Protein AF-A0A1Q9NJH8-F1 (afdb_monomer_lite)

Structure (mmCIF, N/CA/C/O backbone):
data_AF-A0A1Q9NJH8-F1
#
_entry.id   AF-A0A1Q9NJH8-F1
#
loop_
_atom_site.group_PDB
_atom_site.id
_atom_site.type_symbol
_atom_site.label_atom_id
_atom_site.label_alt_id
_atom_site.label_comp_id
_atom_site.label_asym_id
_atom_site.label_entity_id
_atom_site.label_seq_id
_atom_site.pdbx_PDB_ins_code
_atom_site.Cartn_x
_atom_site.Cartn_y
_atom_site.Cartn_z
_atom_site.occupancy
_atom_site.B_iso_or_equiv
_atom_site.auth_seq_id
_atom_site.auth_comp_id
_atom_site.auth_asym_id
_atom_site.auth_atom_id
_atom_site.pdbx_PDB_model_num
ATOM 1 N N . MET A 1 1 ? 4.703 -1.799 -8.138 1.00 85.81 1 MET A N 1
ATOM 2 C CA . MET A 1 1 ? 6.145 -1.812 -7.813 1.00 85.81 1 MET A CA 1
ATOM 3 C C . MET A 1 1 ? 6.304 -2.347 -6.399 1.00 85.81 1 MET A C 1
ATOM 5 O O . MET A 1 1 ? 5.822 -1.723 -5.455 1.00 85.81 1 MET A O 1
ATOM 9 N N . ILE A 1 2 ? 6.979 -3.487 -6.242 1.00 87.62 2 ILE A N 1
ATOM 10 C CA . ILE A 1 2 ? 6.971 -4.275 -4.992 1.00 87.62 2 ILE A CA 1
ATOM 11 C C . ILE A 1 2 ? 7.173 -3.425 -3.714 1.00 87.62 2 ILE A C 1
ATOM 13 O O . ILE A 1 2 ? 6.375 -3.559 -2.782 1.00 87.62 2 ILE A O 1
ATOM 17 N N . PRO A 1 3 ? 8.165 -2.508 -3.619 1.00 92.00 3 PRO A N 1
ATOM 18 C CA . PRO A 1 3 ? 8.351 -1.708 -2.404 1.00 92.00 3 PRO A CA 1
ATOM 19 C C . PRO A 1 3 ? 7.184 -0.760 -2.099 1.00 92.00 3 PRO A C 1
ATOM 21 O O . PRO A 1 3 ? 6.816 -0.595 -0.934 1.00 92.00 3 PRO A O 1
ATOM 24 N N . PHE A 1 4 ? 6.591 -0.149 -3.127 1.00 95.31 4 PHE A N 1
ATOM 25 C CA . PHE A 1 4 ? 5.408 0.699 -2.981 1.00 95.31 4 PHE A CA 1
ATOM 26 C C . PHE A 1 4 ? 4.213 -0.127 -2.523 1.00 95.31 4 PHE A C 1
ATOM 28 O O . PHE A 1 4 ? 3.581 0.240 -1.537 1.00 95.31 4 PHE A O 1
ATOM 35 N N . ASP A 1 5 ? 3.950 -1.259 -3.179 1.00 96.19 5 ASP A N 1
ATOM 36 C CA . ASP A 1 5 ? 2.743 -2.051 -2.942 1.00 96.19 5 ASP A CA 1
ATOM 37 C C . ASP A 1 5 ? 2.728 -2.631 -1.518 1.00 96.19 5 ASP A C 1
ATOM 39 O O . ASP A 1 5 ? 1.732 -2.518 -0.798 1.00 96.19 5 ASP A O 1
AT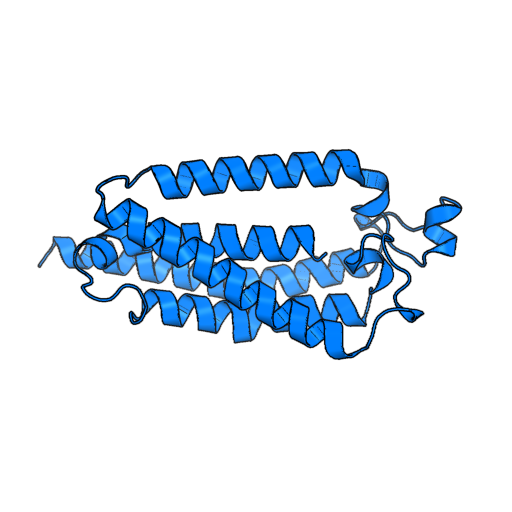OM 43 N N . LEU A 1 6 ? 3.865 -3.160 -1.047 1.00 97.00 6 LEU A N 1
ATOM 44 C CA . LEU A 1 6 ? 4.006 -3.651 0.331 1.00 97.00 6 LEU A CA 1
ATOM 45 C C . LEU A 1 6 ? 3.838 -2.530 1.358 1.00 97.00 6 LEU A C 1
ATOM 47 O O . LEU A 1 6 ? 3.174 -2.703 2.385 1.00 97.00 6 LEU A O 1
ATOM 51 N N . THR A 1 7 ? 4.426 -1.367 1.081 1.00 97.88 7 THR A N 1
ATOM 52 C CA . THR A 1 7 ? 4.345 -0.218 1.983 1.00 97.88 7 THR A CA 1
ATOM 53 C C . THR A 1 7 ? 2.920 0.317 2.067 1.00 97.88 7 THR A C 1
ATOM 55 O O . THR A 1 7 ? 2.415 0.571 3.163 1.00 97.88 7 THR A O 1
ATOM 58 N N . MET A 1 8 ? 2.243 0.428 0.926 1.00 97.31 8 MET A N 1
ATOM 59 C CA . MET A 1 8 ? 0.848 0.842 0.849 1.00 97.31 8 MET A CA 1
ATOM 60 C C . MET A 1 8 ? -0.073 -0.156 1.542 1.00 97.31 8 MET A C 1
ATOM 62 O O . MET A 1 8 ? -0.908 0.266 2.340 1.00 97.31 8 MET A O 1
ATOM 66 N N . GLY A 1 9 ? 0.118 -1.462 1.341 1.00 98.00 9 GLY A N 1
ATOM 67 C CA . GLY A 1 9 ? -0.632 -2.495 2.056 1.00 98.00 9 GLY A CA 1
ATOM 68 C C . GLY A 1 9 ? -0.518 -2.346 3.576 1.00 98.00 9 GLY A C 1
ATOM 69 O O . GLY A 1 9 ? -1.530 -2.319 4.280 1.00 98.00 9 GLY A O 1
ATOM 70 N N . PHE A 1 10 ? 0.702 -2.153 4.084 1.00 98.75 10 PHE A N 1
ATOM 71 C CA . PHE A 1 10 ? 0.947 -1.911 5.508 1.00 98.75 10 PHE A CA 1
ATOM 72 C C . PHE A 1 10 ? 0.271 -0.630 6.022 1.00 98.75 10 PHE A C 1
ATOM 74 O O . PHE A 1 10 ? -0.414 -0.657 7.050 1.00 98.75 10 PHE A O 1
ATOM 81 N N . VAL A 1 11 ? 0.419 0.486 5.302 1.00 98.62 11 VAL A N 1
ATOM 82 C CA . VAL A 1 11 ? -0.212 1.771 5.649 1.00 98.62 11 VAL A CA 1
ATOM 83 C C . VAL A 1 11 ? -1.733 1.644 5.668 1.00 98.62 11 VAL A C 1
ATOM 85 O O . VAL A 1 11 ? -2.372 2.074 6.627 1.00 98.62 11 VAL A O 1
ATOM 88 N N . VAL A 1 12 ? -2.327 0.999 4.667 1.00 98.62 12 VAL A N 1
ATOM 89 C CA . VAL A 1 12 ? -3.773 0.760 4.608 1.00 98.62 12 VAL A CA 1
ATOM 90 C C . VAL A 1 12 ? -4.243 -0.068 5.804 1.00 98.62 12 VAL A C 1
ATOM 92 O O . VAL A 1 12 ? -5.238 0.292 6.434 1.00 98.62 12 VAL A O 1
ATOM 95 N N . GLY A 1 13 ? -3.498 -1.106 6.194 1.00 98.75 13 GLY A N 1
ATOM 96 C CA . GLY A 1 13 ? -3.788 -1.887 7.399 1.00 98.75 13 GLY A CA 1
ATOM 97 C C . GLY A 1 13 ? -3.846 -1.026 8.664 1.00 98.75 13 GLY A C 1
ATOM 98 O O . GLY A 1 13 ? -4.799 -1.132 9.443 1.00 98.75 13 GLY A O 1
ATOM 99 N N . LEU A 1 14 ? -2.880 -0.112 8.839 1.00 98.81 14 LEU A N 1
ATOM 100 C CA . LEU A 1 14 ? -2.881 0.854 9.946 1.00 98.81 14 LEU A CA 1
ATOM 101 C C . LEU A 1 14 ? -4.127 1.750 9.919 1.00 98.81 14 LEU A C 1
ATOM 103 O O . LEU A 1 14 ? -4.748 1.971 10.962 1.00 98.81 14 LEU A O 1
ATOM 107 N N . LEU A 1 15 ? -4.493 2.271 8.744 1.00 98.69 15 LEU A N 1
ATOM 108 C CA . LEU A 1 15 ? -5.621 3.193 8.582 1.00 98.69 15 LEU A CA 1
ATOM 109 C C . LEU A 1 15 ? -6.969 2.512 8.831 1.00 98.69 15 LEU A C 1
ATOM 111 O O . LEU A 1 15 ? -7.815 3.090 9.518 1.00 98.69 15 LEU A O 1
ATOM 115 N N . ILE A 1 16 ? -7.167 1.281 8.347 1.00 98.69 16 ILE A N 1
ATOM 116 C CA . ILE A 1 16 ? -8.402 0.529 8.600 1.00 98.69 16 ILE A CA 1
ATOM 117 C C . ILE A 1 16 ? -8.541 0.241 10.095 1.00 98.69 16 ILE A C 1
ATOM 119 O O . ILE A 1 16 ? -9.574 0.573 10.683 1.00 98.69 16 ILE A O 1
ATOM 123 N N . ALA A 1 17 ? -7.500 -0.277 10.750 1.00 98.56 17 ALA A N 1
ATOM 124 C CA . ALA A 1 17 ? -7.531 -0.499 12.195 1.00 98.56 17 ALA A CA 1
ATOM 125 C C . ALA A 1 17 ? -7.775 0.805 12.977 1.00 98.56 17 ALA A C 1
ATOM 127 O O . ALA A 1 17 ? -8.579 0.837 13.910 1.00 98.56 17 ALA A O 1
ATOM 128 N N . TYR A 1 18 ? -7.146 1.912 12.572 1.00 98.56 18 TYR A N 1
ATOM 129 C CA . TYR A 1 18 ? -7.377 3.219 13.187 1.00 98.56 18 TYR A CA 1
ATOM 130 C C . TYR A 1 18 ? -8.820 3.719 12.996 1.00 98.56 18 TYR A C 1
ATOM 132 O O . TYR A 1 18 ? -9.403 4.283 13.926 1.00 98.56 18 TYR A O 1
ATOM 140 N N . SER A 1 19 ? -9.432 3.483 11.832 1.00 98.38 19 SER A N 1
ATOM 141 C CA . SER A 1 19 ? -10.836 3.837 11.576 1.00 98.38 19 SER A CA 1
ATOM 142 C C . SER A 1 19 ? -11.809 3.049 12.465 1.00 98.38 19 SER A C 1
ATOM 144 O O . SER A 1 19 ? -12.800 3.610 12.928 1.00 98.38 19 SER A O 1
ATOM 146 N N . ALA A 1 20 ? -11.470 1.798 12.799 1.00 98.12 20 ALA A N 1
ATOM 147 C CA . ALA A 1 20 ? -12.223 0.917 13.696 1.00 98.12 20 ALA A CA 1
ATOM 148 C C . ALA A 1 20 ? -11.772 0.998 15.173 1.00 98.12 20 ALA A C 1
ATOM 150 O O . ALA A 1 20 ? -12.110 0.133 15.986 1.00 98.12 20 ALA A O 1
ATOM 151 N N . LYS A 1 21 ? -10.983 2.016 15.558 1.00 97.88 21 LYS A N 1
ATOM 152 C CA . LYS A 1 21 ? -10.287 2.035 16.859 1.00 97.88 21 LYS A CA 1
ATOM 153 C C . LYS A 1 21 ? -11.197 1.886 18.073 1.00 97.88 21 LYS A C 1
ATOM 155 O O . LYS A 1 21 ? -10.787 1.298 19.066 1.00 97.88 21 LYS A O 1
ATOM 160 N N . LYS A 1 22 ? -12.418 2.423 18.026 1.00 96.62 22 LYS A N 1
ATOM 161 C CA . LYS A 1 22 ? -13.339 2.384 19.172 1.00 96.62 22 LYS A CA 1
ATOM 162 C C . LYS A 1 22 ? -13.820 0.963 19.440 1.00 96.62 22 LYS A C 1
ATOM 164 O O . LYS A 1 22 ? -13.843 0.534 20.586 1.00 96.62 22 LYS A O 1
ATOM 169 N N . GLN A 1 23 ? -14.132 0.232 18.379 1.00 96.94 23 GLN A N 1
ATOM 170 C CA . GLN A 1 23 ? -14.569 -1.155 18.439 1.00 96.94 23 GLN A CA 1
ATOM 171 C C . GLN A 1 23 ? -13.396 -2.064 18.826 1.00 96.94 23 GLN A C 1
ATOM 173 O O . GLN A 1 23 ? -13.521 -2.905 19.713 1.00 96.94 23 GLN A O 1
ATOM 178 N N . LEU A 1 24 ? -12.213 -1.817 18.253 1.00 97.19 24 LEU A N 1
ATOM 179 C CA . LEU A 1 24 ? -11.005 -2.599 18.530 1.00 97.19 24 LEU A CA 1
ATOM 180 C C . LEU A 1 24 ? -10.474 -2.477 19.967 1.00 97.19 24 LEU A C 1
ATOM 182 O O . LEU A 1 24 ? -9.749 -3.371 20.408 1.00 97.19 24 LEU A O 1
ATOM 186 N N . LYS A 1 25 ? -10.829 -1.418 20.711 1.00 96.81 25 LYS A N 1
ATOM 187 C CA . LYS A 1 25 ? -10.495 -1.305 22.144 1.00 96.81 25 LYS A CA 1
ATOM 188 C C . LYS A 1 25 ? -11.150 -2.397 22.986 1.00 96.81 25 LYS A C 1
ATOM 190 O O . LYS A 1 25 ? -10.521 -2.889 23.916 1.00 96.81 25 LYS A O 1
ATOM 195 N N . ASN A 1 26 ? -12.376 -2.777 22.634 1.00 95.62 26 ASN A N 1
ATOM 196 C CA . ASN A 1 26 ? -13.161 -3.775 23.363 1.00 95.62 26 ASN A CA 1
ATOM 197 C C . ASN A 1 26 ? -13.065 -5.175 22.739 1.00 95.62 26 ASN A C 1
ATOM 199 O O . ASN A 1 26 ? -13.504 -6.149 23.344 1.00 95.62 26 ASN A O 1
ATOM 203 N N . GLU A 1 27 ? -12.492 -5.284 21.540 1.00 96.25 27 GLU A N 1
ATOM 204 C CA . GLU A 1 27 ? -12.308 -6.555 20.847 1.00 96.25 27 GLU A CA 1
ATOM 205 C C . GLU A 1 27 ? -11.387 -7.483 21.651 1.00 96.25 27 GLU A C 1
ATOM 207 O O . GLU A 1 27 ? -10.266 -7.107 21.998 1.00 96.25 27 GLU A O 1
ATOM 212 N N . GLN A 1 28 ? -11.808 -8.715 21.923 1.00 95.31 28 GLN A N 1
ATOM 213 C CA . GLN A 1 28 ? -10.999 -9.660 22.693 1.00 95.31 28 GLN A CA 1
ATOM 214 C C . GLN A 1 28 ? -9.900 -10.267 21.820 1.00 95.31 28 GLN A C 1
ATOM 216 O O . GLN A 1 28 ? -8.738 -10.320 22.234 1.00 95.31 28 GLN A O 1
ATOM 221 N N . ASN A 1 29 ? -10.223 -10.633 20.578 1.00 96.62 29 ASN A N 1
ATOM 222 C CA . ASN A 1 29 ? -9.319 -11.389 19.718 1.00 96.62 29 ASN A CA 1
ATOM 223 C C . ASN A 1 29 ? -8.539 -10.490 18.736 1.00 96.62 29 ASN A C 1
ATOM 225 O O . ASN A 1 29 ? -9.095 -9.681 17.994 1.00 96.62 29 ASN A O 1
ATOM 229 N N . LEU A 1 30 ? -7.212 -10.635 18.727 1.00 95.69 30 LEU A N 1
ATOM 230 C CA . LEU A 1 30 ? -6.332 -9.902 17.809 1.00 95.69 30 LEU A CA 1
ATOM 231 C C . LEU A 1 30 ? -6.391 -10.442 16.375 1.00 95.69 30 LEU A C 1
ATOM 233 O O . LEU A 1 30 ? -6.332 -9.673 15.427 1.00 95.69 30 LEU A O 1
ATOM 237 N N . PHE A 1 31 ? -6.528 -11.755 16.214 1.00 97.06 31 PHE A N 1
ATOM 238 C CA . PHE A 1 31 ? -6.403 -12.436 14.923 1.00 97.06 31 PHE A CA 1
ATOM 239 C C . PHE A 1 31 ? -7.746 -12.813 14.298 1.00 97.06 31 PHE A C 1
ATOM 241 O O . PHE A 1 31 ? -7.790 -13.252 13.155 1.00 97.06 31 PHE A O 1
ATOM 248 N N . SER A 1 32 ? -8.842 -12.660 15.039 1.00 96.88 32 SER A N 1
ATOM 249 C CA . SER A 1 32 ? -10.185 -12.973 14.558 1.00 96.88 32 SER A CA 1
ATOM 250 C C . SER A 1 32 ? -11.143 -11.857 14.939 1.00 96.88 32 SER A C 1
ATOM 252 O O . SER A 1 32 ? -11.695 -11.835 16.034 1.00 96.88 32 SER A O 1
ATOM 254 N N . ASN A 1 33 ? -11.297 -10.894 14.036 1.00 97.50 33 ASN A N 1
ATOM 255 C CA . ASN A 1 33 ? -12.326 -9.870 14.117 1.00 97.50 33 ASN A CA 1
ATOM 256 C C . ASN A 1 33 ? -12.732 -9.450 12.702 1.00 97.50 33 ASN A C 1
ATOM 258 O O . ASN A 1 33 ? -11.973 -9.600 11.740 1.00 97.50 33 ASN A O 1
ATOM 262 N N . LYS A 1 34 ? -13.944 -8.913 12.574 1.00 97.69 34 LYS A N 1
ATOM 263 C CA . LYS A 1 34 ? -14.516 -8.579 11.266 1.00 97.69 34 LYS A CA 1
ATOM 264 C C . LYS A 1 34 ? -13.724 -7.516 10.502 1.00 97.69 34 LYS A C 1
ATOM 266 O O . LYS A 1 34 ? -13.708 -7.546 9.281 1.00 97.69 34 LYS A O 1
ATOM 271 N N . TYR A 1 35 ? -13.057 -6.592 11.191 1.00 98.19 35 TYR A N 1
ATOM 272 C CA . TYR A 1 35 ? -12.316 -5.505 10.547 1.00 98.19 35 TYR A CA 1
ATOM 273 C C . TYR A 1 35 ? -11.013 -6.010 9.921 1.00 98.19 35 TYR A C 1
ATOM 275 O O . TYR A 1 35 ? -10.672 -5.619 8.804 1.00 98.19 35 TYR A O 1
ATOM 283 N N . LEU A 1 36 ? -10.328 -6.933 10.602 1.00 98.31 36 LEU A N 1
ATOM 284 C CA . LEU A 1 36 ? -9.188 -7.657 10.045 1.00 98.31 36 LEU A CA 1
ATOM 285 C C . LEU A 1 36 ? -9.622 -8.481 8.826 1.00 98.31 36 LEU A C 1
ATOM 287 O O . LEU A 1 36 ? -8.964 -8.432 7.791 1.00 98.31 36 LEU A O 1
ATOM 291 N N . PHE A 1 37 ? -10.761 -9.178 8.924 1.00 98.31 37 PHE A N 1
ATOM 292 C CA . PHE A 1 37 ? -11.324 -9.938 7.807 1.00 98.31 37 PHE A CA 1
ATOM 293 C C . PHE A 1 37 ? -11.645 -9.045 6.600 1.00 98.31 37 PHE A C 1
ATOM 295 O O . PHE A 1 37 ? -11.224 -9.362 5.494 1.00 98.31 37 PHE A O 1
ATOM 302 N N . LEU A 1 38 ? -12.317 -7.905 6.800 1.00 98.12 38 LEU A N 1
ATOM 303 C CA . LEU A 1 38 ? -12.597 -6.940 5.727 1.00 98.12 38 LEU A CA 1
ATOM 304 C C . LEU A 1 38 ? -11.312 -6.394 5.090 1.00 98.12 38 LEU A C 1
ATOM 306 O O . LEU A 1 38 ? -11.261 -6.231 3.874 1.00 98.12 38 LEU A O 1
ATOM 310 N N . SER A 1 39 ? -10.270 -6.156 5.892 1.00 98.19 39 SER A N 1
ATOM 311 C CA . SER A 1 39 ? -8.958 -5.720 5.394 1.00 98.19 39 SER A CA 1
ATOM 312 C C . SER A 1 39 ? -8.329 -6.786 4.492 1.00 98.19 39 SER A C 1
ATOM 314 O O . SER A 1 39 ? -7.923 -6.490 3.370 1.00 98.19 39 SER A O 1
ATOM 316 N N . ALA A 1 40 ? -8.299 -8.040 4.954 1.00 98.19 40 ALA A N 1
ATOM 317 C CA . ALA A 1 40 ? -7.780 -9.165 4.180 1.00 98.19 40 ALA A CA 1
ATOM 318 C C . ALA A 1 40 ? -8.595 -9.408 2.902 1.00 98.19 40 ALA A C 1
ATOM 320 O O . ALA A 1 40 ? -8.021 -9.670 1.849 1.00 98.19 40 ALA A O 1
ATOM 321 N N . LEU A 1 41 ? -9.921 -9.275 2.982 1.00 98.12 41 LEU A N 1
ATOM 322 C CA . LEU A 1 41 ? -10.827 -9.436 1.851 1.00 98.12 41 LEU A CA 1
ATOM 323 C C . LEU A 1 41 ? -10.592 -8.361 0.785 1.00 98.12 41 LEU A C 1
ATOM 325 O O . LEU A 1 41 ? -10.494 -8.691 -0.393 1.00 98.12 41 LEU A O 1
ATOM 329 N N . TRP A 1 42 ? -10.455 -7.094 1.189 1.00 98.25 42 TRP A N 1
ATOM 330 C CA . TRP A 1 42 ? -10.127 -6.006 0.265 1.00 98.25 42 TRP A CA 1
ATOM 331 C C . TRP A 1 42 ? -8.796 -6.255 -0.445 1.00 98.25 42 TRP A C 1
ATOM 333 O O . TRP A 1 42 ? -8.727 -6.187 -1.671 1.00 98.25 42 TRP A O 1
ATOM 343 N N . MET A 1 43 ? -7.765 -6.611 0.325 1.00 98.25 43 MET A N 1
ATOM 344 C CA . MET A 1 43 ? -6.443 -6.910 -0.213 1.00 98.25 43 MET A CA 1
ATOM 345 C C . MET A 1 43 ? -6.482 -8.083 -1.197 1.00 98.25 43 MET A C 1
ATOM 347 O O . MET A 1 43 ? -5.904 -7.995 -2.270 1.00 98.25 43 MET A O 1
ATOM 351 N N . ALA A 1 44 ? -7.181 -9.167 -0.862 1.00 97.81 44 ALA A N 1
ATOM 352 C CA . ALA A 1 44 ? -7.220 -10.369 -1.689 1.00 97.81 44 ALA A CA 1
ATOM 353 C C . ALA A 1 44 ? -8.077 -10.223 -2.959 1.00 97.81 44 ALA A C 1
ATOM 355 O O . ALA A 1 44 ? -7.778 -10.873 -3.957 1.00 97.81 44 ALA A O 1
ATOM 356 N N . ILE A 1 45 ? -9.146 -9.419 -2.926 1.00 98.00 45 ILE A N 1
ATOM 357 C CA . ILE A 1 45 ? -10.102 -9.303 -4.043 1.00 98.00 45 ILE A CA 1
ATOM 358 C C . ILE A 1 45 ? -9.774 -8.143 -4.983 1.00 98.00 45 ILE A C 1
ATOM 360 O O . ILE A 1 45 ? -10.011 -8.265 -6.182 1.00 98.00 45 ILE A O 1
ATOM 364 N N . PHE A 1 46 ? -9.262 -7.028 -4.462 1.00 97.50 46 PHE A N 1
ATOM 365 C CA . PHE A 1 46 ? -9.043 -5.818 -5.257 1.00 97.50 46 PHE A CA 1
ATOM 366 C C . PHE A 1 46 ? -7.551 -5.574 -5.484 1.00 97.50 46 PHE A C 1
ATOM 368 O O . PHE A 1 46 ? -7.065 -5.729 -6.603 1.00 97.50 46 PHE A O 1
ATOM 375 N N . TYR A 1 47 ? -6.813 -5.317 -4.402 1.00 97.62 47 TYR A N 1
ATOM 376 C CA . TYR A 1 47 ? -5.448 -4.805 -4.508 1.00 97.62 47 TYR A CA 1
ATOM 377 C C . TYR A 1 47 ? -4.433 -5.845 -5.003 1.00 97.62 47 TYR A C 1
ATOM 379 O O . TYR A 1 47 ? -3.664 -5.575 -5.912 1.00 97.62 47 TYR A O 1
ATOM 387 N N . ALA A 1 48 ? -4.420 -7.063 -4.456 1.00 97.06 48 ALA A N 1
ATOM 388 C CA . ALA A 1 48 ? -3.466 -8.082 -4.899 1.00 97.06 48 ALA A CA 1
ATOM 389 C C . ALA A 1 48 ? -3.691 -8.502 -6.369 1.00 97.06 48 ALA A C 1
ATOM 391 O O . ALA A 1 48 ? -2.715 -8.602 -7.108 1.00 97.06 48 ALA A O 1
ATOM 392 N N . PRO A 1 49 ? -4.931 -8.704 -6.861 1.00 96.94 49 PRO A N 1
ATOM 393 C CA . PRO A 1 49 ? -5.151 -8.935 -8.287 1.00 96.94 49 PRO A CA 1
ATOM 394 C C . PRO A 1 49 ? -4.683 -7.780 -9.180 1.00 96.94 49 PRO A C 1
ATOM 396 O O . PRO A 1 49 ? -4.108 -8.040 -10.239 1.00 96.94 49 PRO A O 1
ATOM 399 N N . SER A 1 50 ? -4.884 -6.522 -8.766 1.00 96.38 50 SER A N 1
ATOM 400 C CA . SER A 1 50 ? -4.426 -5.364 -9.541 1.00 96.38 50 SER A CA 1
ATOM 401 C C . SER A 1 50 ? -2.894 -5.309 -9.611 1.00 96.38 50 SER A C 1
ATOM 403 O O . SER A 1 50 ? -2.338 -5.178 -10.704 1.00 96.38 50 SER A O 1
ATOM 405 N N . THR A 1 51 ? -2.189 -5.515 -8.494 1.00 95.38 51 THR A N 1
ATOM 406 C CA . THR A 1 51 ? -0.715 -5.545 -8.464 1.00 95.38 51 THR A CA 1
ATOM 407 C C . THR A 1 51 ? -0.142 -6.719 -9.257 1.00 95.38 51 THR A C 1
ATOM 409 O O . THR A 1 51 ? 0.824 -6.542 -9.999 1.00 95.38 51 THR A O 1
ATOM 412 N N . MET A 1 52 ? -0.759 -7.904 -9.173 1.00 95.31 52 MET A N 1
ATOM 413 C CA . MET A 1 52 ? -0.369 -9.072 -9.970 1.00 95.31 52 MET A CA 1
ATOM 414 C C . MET A 1 52 ? -0.502 -8.801 -11.472 1.00 95.31 52 MET A C 1
ATOM 416 O O . MET A 1 52 ? 0.363 -9.206 -12.247 1.00 95.31 52 MET A O 1
ATOM 420 N N . TRP A 1 53 ? -1.560 -8.101 -11.889 1.00 95.81 53 TRP A N 1
ATOM 421 C CA . TRP A 1 53 ? -1.728 -7.699 -13.282 1.00 95.81 53 TRP A CA 1
ATOM 422 C C . TRP A 1 53 ? -0.631 -6.720 -13.727 1.00 95.81 53 TRP A C 1
ATOM 424 O O . TRP A 1 53 ? -0.026 -6.929 -14.776 1.00 95.81 53 TRP A O 1
ATOM 434 N N . PHE A 1 54 ? -0.270 -5.729 -12.901 1.00 95.25 54 PHE A N 1
ATOM 435 C CA . PHE A 1 54 ? 0.866 -4.844 -13.203 1.00 95.25 54 PHE A CA 1
ATOM 436 C C . PHE A 1 54 ? 2.202 -5.582 -13.285 1.00 95.25 54 PHE A C 1
ATOM 438 O O . PHE A 1 54 ? 3.034 -5.254 -14.126 1.00 95.25 54 PHE A O 1
ATOM 445 N N . GLN A 1 55 ? 2.423 -6.571 -12.418 1.00 93.56 55 GLN A N 1
ATOM 446 C CA . GLN A 1 55 ? 3.615 -7.420 -12.455 1.00 93.56 55 GLN A CA 1
ATOM 447 C C . GLN A 1 55 ? 3.685 -8.247 -13.746 1.00 93.56 55 GLN A C 1
ATOM 449 O O . GLN A 1 55 ? 4.780 -8.526 -14.227 1.00 93.56 55 GLN A O 1
ATOM 454 N N . PHE A 1 56 ? 2.538 -8.626 -14.313 1.00 93.56 56 PHE A N 1
ATOM 455 C CA . PHE A 1 56 ? 2.469 -9.359 -15.574 1.00 93.56 56 PHE A CA 1
ATOM 456 C C . PHE A 1 56 ? 2.697 -8.457 -16.797 1.00 93.56 56 PHE A C 1
ATOM 458 O O . PHE A 1 56 ? 3.495 -8.804 -17.662 1.00 93.56 56 PHE A O 1
ATOM 465 N N . GLU A 1 57 ? 2.032 -7.301 -16.857 1.00 95.56 57 GLU A N 1
ATOM 466 C CA . GLU A 1 57 ? 2.072 -6.398 -18.020 1.00 95.56 57 GLU A CA 1
ATOM 467 C C . GLU A 1 57 ? 3.320 -5.495 -18.053 1.00 95.56 57 GLU A C 1
ATOM 469 O O . GLU A 1 57 ? 3.867 -5.221 -19.120 1.00 95.56 57 GLU A O 1
ATOM 474 N N . TRP A 1 58 ? 3.820 -5.057 -16.891 1.00 96.00 58 TRP A N 1
ATOM 475 C CA . TRP A 1 58 ? 5.002 -4.187 -16.775 1.00 96.00 58 TRP A CA 1
ATOM 476 C C . TRP A 1 58 ? 6.050 -4.764 -15.810 1.00 96.00 58 TRP A C 1
ATOM 478 O O . TRP A 1 58 ? 6.416 -4.120 -14.818 1.00 96.00 58 TRP A O 1
ATOM 488 N N . PRO A 1 59 ? 6.585 -5.967 -16.089 1.00 95.00 59 PRO A N 1
ATOM 489 C CA . PRO A 1 59 ? 7.428 -6.694 -15.145 1.00 95.00 59 PRO A CA 1
ATOM 490 C C . PRO A 1 59 ? 8.735 -5.958 -14.817 1.00 95.00 59 PRO A C 1
ATOM 492 O O . PRO A 1 59 ? 9.141 -5.922 -13.659 1.00 95.00 59 PRO A O 1
ATOM 495 N N . PHE A 1 60 ? 9.381 -5.323 -15.804 1.00 95.38 60 PHE A N 1
ATOM 496 C CA . PHE A 1 60 ? 10.621 -4.560 -15.593 1.00 95.38 60 PHE A CA 1
ATOM 497 C C . PHE A 1 60 ? 10.420 -3.356 -14.669 1.00 95.38 60 PHE A C 1
ATOM 499 O O . PHE A 1 60 ? 11.229 -3.109 -13.774 1.00 95.38 60 PHE A O 1
ATOM 506 N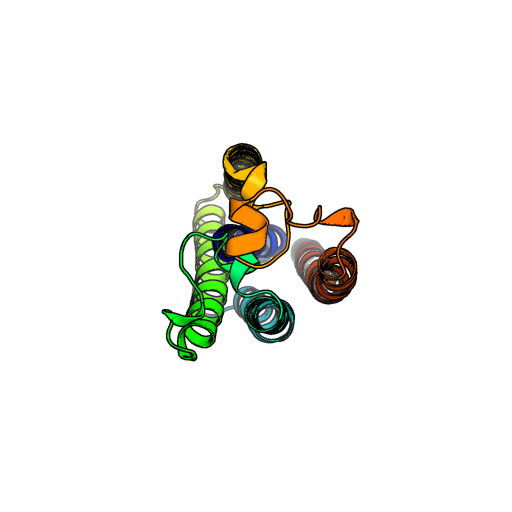 N . TRP A 1 61 ? 9.331 -2.614 -14.876 1.00 95.50 61 TRP A N 1
ATOM 507 C CA . TRP A 1 61 ? 8.998 -1.458 -14.052 1.00 95.50 61 TRP A CA 1
ATOM 508 C C . TRP A 1 61 ? 8.610 -1.886 -12.635 1.00 95.50 61 TRP A C 1
ATOM 510 O O . TRP A 1 61 ? 9.037 -1.271 -11.657 1.00 95.50 61 TRP A O 1
ATOM 520 N N . ASN A 1 62 ? 7.853 -2.977 -12.492 1.00 94.19 62 ASN A N 1
ATOM 521 C CA . ASN A 1 62 ? 7.415 -3.440 -11.181 1.00 94.19 62 ASN A CA 1
ATOM 522 C C . ASN A 1 62 ? 8.595 -3.964 -10.326 1.00 94.19 62 ASN A C 1
ATOM 524 O O . ASN A 1 62 ? 8.680 -3.644 -9.136 1.00 94.19 62 ASN A O 1
ATOM 528 N N . THR A 1 63 ? 9.596 -4.610 -10.942 1.00 93.31 63 THR A N 1
ATOM 529 C CA . THR A 1 63 ? 10.876 -4.945 -10.279 1.00 93.31 63 THR A CA 1
ATOM 530 C C . THR A 1 63 ? 11.833 -3.753 -10.142 1.00 93.31 63 THR A C 1
ATOM 532 O O . THR A 1 63 ? 12.965 -3.920 -9.676 1.00 93.31 63 THR A O 1
ATOM 535 N N . MET A 1 64 ? 11.410 -2.549 -10.546 1.00 95.12 64 MET A N 1
ATOM 536 C CA . MET A 1 64 ? 12.206 -1.317 -10.580 1.00 95.12 64 MET A CA 1
ATOM 537 C C . MET A 1 64 ? 13.556 -1.490 -11.292 1.00 95.12 64 MET A C 1
ATOM 539 O O . MET A 1 64 ? 14.551 -0.855 -10.924 1.00 95.12 64 MET A O 1
ATOM 543 N N . TYR A 1 65 ? 13.620 -2.373 -12.293 1.00 95.00 65 TYR A N 1
ATOM 544 C CA . TYR A 1 65 ? 14.837 -2.715 -13.035 1.00 95.00 65 TYR A CA 1
ATOM 545 C C . TYR A 1 65 ? 15.985 -3.234 -12.148 1.00 95.00 65 TYR A C 1
ATOM 547 O O . TYR A 1 65 ? 17.156 -3.125 -12.520 1.00 95.00 65 TYR A O 1
ATOM 555 N N . PHE A 1 66 ? 15.699 -3.732 -10.939 1.00 93.50 66 PHE A N 1
ATOM 556 C CA . PHE A 1 66 ? 16.724 -4.335 -10.076 1.00 93.50 66 PHE A CA 1
ATOM 557 C C . PHE A 1 66 ? 17.082 -5.749 -10.517 1.00 93.50 66 PHE A C 1
ATOM 559 O O . PHE A 1 66 ? 18.218 -6.180 -10.330 1.00 93.50 66 PHE A O 1
ATOM 566 N N . LEU A 1 67 ? 16.113 -6.462 -11.091 1.00 89.31 67 LEU A N 1
ATOM 567 C CA . LEU A 1 67 ? 16.261 -7.834 -11.552 1.00 89.31 67 LEU A CA 1
ATOM 568 C C . LEU A 1 67 ? 15.611 -7.976 -12.935 1.00 89.31 67 LEU A C 1
ATOM 570 O O . LEU A 1 67 ? 14.482 -7.501 -13.109 1.00 89.31 67 LEU A O 1
ATOM 574 N N . PRO A 1 68 ? 16.286 -8.626 -13.902 1.00 87.19 68 PRO A N 1
ATOM 575 C CA . PRO A 1 68 ? 15.690 -8.930 -15.195 1.00 87.19 68 PRO A CA 1
ATOM 576 C C . PRO A 1 68 ? 14.551 -9.949 -15.001 1.00 87.19 68 PRO A C 1
ATOM 578 O O . PRO A 1 68 ? 14.802 -11.019 -14.432 1.00 87.19 68 PRO A O 1
ATOM 581 N N . PRO A 1 69 ? 13.308 -9.653 -15.424 1.00 86.88 69 PRO A N 1
ATOM 582 C CA . PRO A 1 69 ? 12.156 -10.534 -15.238 1.00 86.88 69 PRO A CA 1
ATOM 583 C C . PRO A 1 69 ? 12.341 -11.943 -15.795 1.00 86.88 69 PRO A C 1
ATOM 585 O O . PRO A 1 69 ? 11.805 -12.893 -15.238 1.00 86.88 69 PRO A O 1
ATOM 588 N N . GLU A 1 70 ? 13.144 -12.100 -16.845 1.00 89.00 70 GLU A N 1
ATOM 589 C CA . GLU A 1 70 ? 13.453 -13.388 -17.470 1.00 89.00 70 GLU A CA 1
ATOM 590 C C . GLU A 1 70 ? 14.217 -14.327 -16.531 1.00 89.00 70 GLU A C 1
ATOM 592 O O . GLU A 1 70 ? 14.182 -15.544 -16.697 1.00 89.00 70 GLU A O 1
ATOM 597 N N . SER A 1 71 ? 14.912 -13.766 -15.538 1.00 88.12 71 SER A N 1
ATOM 598 C CA . SER A 1 71 ? 15.608 -14.537 -14.505 1.00 88.12 71 SER A CA 1
ATOM 599 C C . SER A 1 71 ? 14.708 -14.917 -13.328 1.00 88.12 71 SER A C 1
ATOM 601 O O . SER A 1 71 ? 15.109 -15.721 -12.483 1.00 88.12 71 SER A O 1
ATOM 603 N N . LEU A 1 72 ? 13.504 -14.341 -13.247 1.00 87.69 72 LEU A N 1
ATOM 604 C CA . LEU A 1 72 ? 12.591 -14.557 -12.137 1.00 87.69 72 LEU A CA 1
ATOM 605 C C . LEU A 1 72 ? 11.643 -15.719 -12.443 1.00 87.69 72 LEU A C 1
ATOM 607 O O . LEU A 1 72 ? 11.075 -15.805 -13.531 1.00 87.69 72 LEU A O 1
ATOM 611 N N . PRO A 1 73 ? 11.417 -16.620 -11.478 1.00 91.00 73 PRO A N 1
ATOM 612 C CA . PRO A 1 73 ? 10.445 -17.679 -11.662 1.00 91.00 73 PRO A CA 1
ATOM 613 C C . PRO A 1 73 ? 9.029 -17.098 -11.736 1.00 91.00 73 PRO A C 1
ATOM 615 O O . PRO A 1 73 ? 8.651 -16.262 -10.915 1.00 91.00 73 PRO A O 1
ATOM 618 N N . GLY A 1 74 ? 8.196 -17.608 -12.648 1.00 87.81 74 GLY A N 1
ATOM 619 C CA . GLY A 1 74 ? 6.818 -17.124 -12.821 1.00 87.81 74 GLY A CA 1
ATOM 620 C C . GLY A 1 74 ? 5.936 -17.245 -11.569 1.00 87.81 74 GLY A C 1
ATOM 621 O O . GLY A 1 74 ? 4.964 -16.511 -11.420 1.00 87.81 74 GLY A O 1
ATOM 622 N N . TYR A 1 75 ? 6.292 -18.117 -10.617 1.00 89.62 75 TYR A N 1
ATOM 623 C CA . TYR A 1 75 ? 5.571 -18.234 -9.348 1.00 89.62 75 TYR A CA 1
ATOM 624 C C . TYR A 1 75 ? 5.822 -17.070 -8.373 1.00 89.62 75 TYR A C 1
ATOM 626 O O . TYR A 1 75 ? 5.142 -16.982 -7.351 1.00 89.62 75 TYR A O 1
ATOM 634 N N . LEU A 1 76 ? 6.780 -16.178 -8.655 1.00 89.31 76 LEU A N 1
ATOM 635 C CA . LEU A 1 76 ? 7.100 -15.027 -7.804 1.00 89.3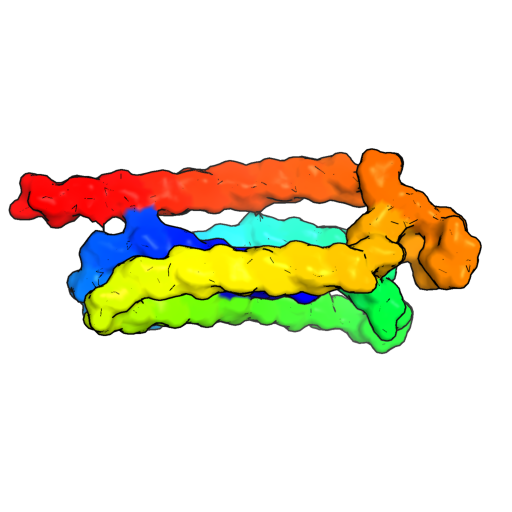1 76 LEU A CA 1
ATOM 636 C C . LEU A 1 76 ? 5.902 -14.078 -7.637 1.00 89.31 76 LEU A C 1
ATOM 638 O O . LEU A 1 76 ? 5.725 -13.510 -6.564 1.00 89.31 76 LEU A O 1
ATOM 642 N N . ILE A 1 77 ? 5.032 -14.003 -8.647 1.00 90.69 77 ILE A N 1
ATOM 643 C CA . ILE A 1 77 ? 3.779 -13.232 -8.617 1.00 90.69 77 ILE A CA 1
ATOM 644 C C . ILE A 1 77 ? 2.882 -13.679 -7.446 1.00 90.69 77 ILE A C 1
ATOM 646 O O . ILE A 1 77 ? 2.293 -12.856 -6.747 1.00 90.69 77 ILE A O 1
ATOM 650 N N . TRP A 1 78 ? 2.816 -14.986 -7.168 1.00 92.69 78 TRP A N 1
ATOM 651 C CA . TRP A 1 78 ? 2.034 -15.517 -6.044 1.00 92.69 78 TRP A CA 1
ATOM 652 C C . TRP A 1 78 ? 2.661 -15.183 -4.691 1.00 92.69 78 TRP A C 1
ATOM 654 O O . TRP A 1 78 ? 1.945 -14.916 -3.726 1.00 92.69 78 TRP A O 1
ATOM 664 N N . PHE A 1 79 ? 3.994 -15.177 -4.614 1.00 92.94 79 PHE A N 1
ATOM 665 C CA . PHE A 1 79 ? 4.695 -14.750 -3.405 1.00 92.94 79 PHE A CA 1
ATOM 666 C C . PHE A 1 79 ? 4.455 -13.271 -3.124 1.00 92.94 79 PHE A C 1
ATOM 668 O O . PHE A 1 79 ? 4.187 -12.921 -1.980 1.00 92.94 79 PHE A O 1
ATOM 675 N N . GLU A 1 80 ? 4.493 -12.420 -4.147 1.00 91.50 80 GLU A N 1
ATOM 676 C CA . GLU A 1 80 ? 4.178 -10.998 -4.017 1.00 91.50 80 GLU A CA 1
ATOM 677 C C . GLU A 1 80 ? 2.761 -10.791 -3.471 1.00 91.50 80 GLU A C 1
ATOM 679 O O . GLU A 1 80 ? 2.595 -10.136 -2.444 1.00 91.50 80 GLU A O 1
ATOM 684 N N . ALA A 1 81 ? 1.755 -11.445 -4.061 1.00 94.94 81 ALA A N 1
ATOM 685 C CA . ALA A 1 81 ? 0.378 -11.404 -3.566 1.00 94.94 81 ALA A CA 1
ATOM 686 C C . ALA A 1 81 ? 0.264 -11.850 -2.096 1.00 94.94 81 ALA A C 1
ATOM 688 O O . ALA A 1 81 ? -0.409 -11.209 -1.285 1.00 94.94 81 ALA A O 1
ATOM 689 N N . MET A 1 82 ? 0.970 -12.919 -1.718 1.00 96.56 82 MET A N 1
ATOM 690 C CA . MET A 1 82 ? 1.025 -13.382 -0.331 1.00 96.56 82 MET A CA 1
ATOM 691 C C . MET A 1 82 ? 1.681 -12.345 0.593 1.00 96.56 82 MET A C 1
ATOM 693 O O . MET A 1 82 ? 1.172 -12.092 1.687 1.00 96.56 82 MET A O 1
ATOM 697 N N . PHE A 1 83 ? 2.780 -11.714 0.172 1.00 97.12 83 PHE A N 1
ATOM 698 C CA . PHE A 1 83 ? 3.446 -10.671 0.951 1.00 97.12 83 PHE A CA 1
ATOM 699 C C . PHE A 1 83 ? 2.593 -9.411 1.095 1.00 97.12 83 PHE A C 1
ATOM 701 O O . PHE A 1 83 ? 2.640 -8.788 2.153 1.00 97.12 83 PHE A O 1
ATOM 708 N N . LEU A 1 84 ? 1.766 -9.068 0.106 1.00 97.31 84 LEU A N 1
ATOM 709 C CA . LEU A 1 84 ? 0.804 -7.967 0.211 1.00 97.31 84 LEU A CA 1
ATOM 710 C C . LEU A 1 84 ? -0.255 -8.244 1.279 1.00 97.31 84 LEU A C 1
ATOM 712 O O . LEU A 1 84 ? -0.512 -7.393 2.134 1.00 97.31 84 LEU A O 1
ATOM 716 N N . ILE A 1 85 ? -0.798 -9.465 1.302 1.00 97.56 85 ILE A N 1
ATOM 717 C CA . ILE A 1 85 ? -1.709 -9.917 2.362 1.00 97.56 85 ILE A CA 1
ATOM 718 C C . ILE A 1 85 ? -1.011 -9.856 3.724 1.00 97.56 85 ILE A C 1
ATOM 720 O O . ILE A 1 85 ? -1.560 -9.313 4.680 1.00 97.56 85 ILE A O 1
ATOM 724 N N . ILE A 1 86 ? 0.222 -10.348 3.830 1.00 98.12 86 ILE A N 1
ATOM 725 C CA . ILE A 1 86 ? 0.989 -10.263 5.079 1.00 98.12 86 ILE A CA 1
ATOM 726 C C . ILE A 1 86 ? 1.200 -8.799 5.492 1.00 98.12 86 ILE A C 1
ATOM 728 O O . ILE A 1 86 ? 1.004 -8.470 6.661 1.00 98.12 86 ILE A O 1
ATOM 732 N N . ALA A 1 87 ? 1.545 -7.907 4.563 1.00 98.44 87 ALA A N 1
ATOM 733 C CA . ALA A 1 87 ? 1.816 -6.502 4.849 1.00 98.44 87 ALA A CA 1
ATOM 734 C C . ALA A 1 87 ? 0.597 -5.790 5.449 1.00 98.44 87 ALA A C 1
ATOM 736 O O . ALA A 1 87 ? 0.722 -5.144 6.495 1.00 98.44 87 ALA A O 1
ATOM 737 N N . ILE A 1 88 ? -0.593 -5.958 4.858 1.00 98.62 88 ILE A N 1
ATOM 738 C CA . ILE A 1 88 ? -1.817 -5.366 5.416 1.00 98.62 88 ILE A CA 1
ATOM 739 C C . ILE A 1 88 ? -2.177 -5.955 6.779 1.00 98.62 88 ILE A C 1
ATOM 741 O O . ILE A 1 88 ? -2.555 -5.207 7.684 1.00 98.62 88 ILE A O 1
ATOM 745 N N . LEU A 1 89 ? -2.011 -7.268 6.965 1.00 98.50 89 LEU A N 1
ATOM 746 C CA . LEU A 1 89 ? -2.267 -7.920 8.248 1.00 98.50 89 LEU A CA 1
ATOM 747 C C . LEU A 1 89 ? -1.313 -7.394 9.327 1.00 98.50 89 LEU A C 1
ATOM 749 O O . LEU A 1 89 ? -1.755 -7.080 10.429 1.00 98.50 89 LEU A O 1
ATOM 753 N N . LEU A 1 90 ? -0.024 -7.233 9.017 1.00 98.69 90 LEU A N 1
ATOM 754 C CA . LEU A 1 90 ? 0.966 -6.680 9.944 1.00 98.69 90 LEU A CA 1
ATOM 755 C C . LEU A 1 90 ? 0.645 -5.233 10.333 1.00 98.69 90 LEU A C 1
ATOM 757 O O . LEU A 1 90 ? 0.691 -4.901 11.519 1.00 98.69 90 LEU A O 1
ATOM 761 N N . GLY A 1 91 ? 0.284 -4.389 9.362 1.00 98.69 91 GLY A N 1
ATOM 762 C CA . GLY A 1 91 ? -0.135 -3.010 9.621 1.00 98.69 91 GLY A CA 1
ATOM 763 C C . GLY A 1 91 ? -1.364 -2.955 10.524 1.00 98.69 91 GLY A C 1
ATOM 764 O O . GLY A 1 91 ? -1.369 -2.264 11.545 1.00 98.69 91 GLY A O 1
ATOM 765 N N . PHE A 1 92 ? -2.380 -3.760 10.211 1.00 98.81 92 PHE A N 1
ATOM 766 C CA . PHE A 1 92 ? -3.597 -3.844 11.009 1.00 98.81 92 PHE A CA 1
ATOM 767 C C . PHE A 1 92 ? -3.314 -4.307 12.444 1.00 98.81 92 PHE A C 1
ATOM 769 O O . PHE A 1 92 ? -3.723 -3.652 13.407 1.00 98.81 92 PHE A O 1
ATOM 776 N N . LEU A 1 93 ? -2.597 -5.423 12.605 1.00 98.69 93 LEU A N 1
ATOM 777 C CA . LEU A 1 93 ? -2.302 -6.015 13.911 1.00 98.69 93 LEU A CA 1
ATOM 778 C C . LEU A 1 93 ? -1.470 -5.069 14.779 1.00 98.69 93 LEU A C 1
ATOM 780 O O . LEU A 1 93 ? -1.770 -4.900 15.963 1.00 98.69 93 LEU A O 1
ATOM 784 N N . LEU A 1 94 ? -0.475 -4.393 14.197 1.00 98.69 94 LEU A N 1
ATOM 785 C CA . LEU A 1 94 ? 0.313 -3.386 14.903 1.00 98.69 94 LEU A CA 1
ATOM 786 C C . LEU A 1 94 ? -0.572 -2.244 15.416 1.00 98.69 94 LEU A C 1
ATOM 788 O O . LEU A 1 94 ? -0.481 -1.872 16.591 1.00 98.69 94 LEU A O 1
ATOM 792 N N . ALA A 1 95 ? -1.451 -1.704 14.569 1.00 98.69 95 ALA A N 1
ATOM 793 C CA . ALA A 1 95 ? -2.375 -0.654 14.980 1.00 98.69 95 ALA A CA 1
ATOM 794 C C . ALA A 1 95 ? -3.323 -1.128 16.088 1.00 98.69 95 ALA A C 1
ATOM 796 O O . ALA A 1 95 ? -3.470 -0.433 17.095 1.00 98.69 95 ALA A O 1
ATOM 797 N N . GLN A 1 96 ? -3.907 -2.323 15.961 1.00 98.50 96 GLN A N 1
ATOM 798 C CA . GLN A 1 96 ? -4.779 -2.895 16.988 1.00 98.50 96 GLN A CA 1
ATOM 799 C C . GLN A 1 96 ? -4.047 -3.055 18.330 1.00 98.50 96 GLN A C 1
ATOM 801 O O . GLN A 1 96 ? -4.585 -2.690 19.378 1.00 98.50 96 GLN A O 1
ATOM 806 N N . MET A 1 97 ? -2.802 -3.542 18.315 1.00 98.44 97 MET A N 1
ATOM 807 C CA . MET A 1 97 ? -1.968 -3.659 19.516 1.00 98.44 97 MET A CA 1
ATOM 808 C C . MET A 1 97 ? -1.694 -2.301 20.174 1.00 98.44 97 MET A C 1
ATOM 8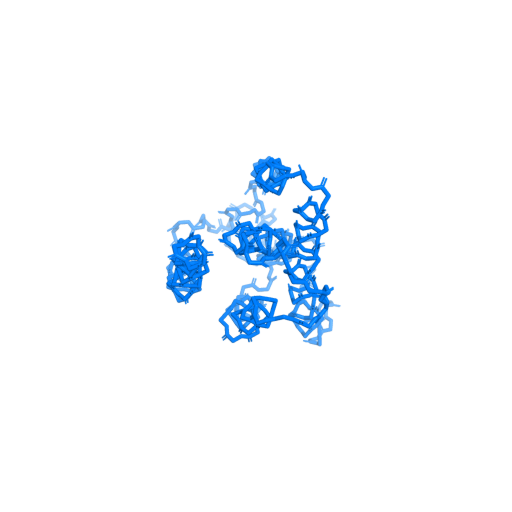10 O O . MET A 1 97 ? -1.718 -2.196 21.401 1.00 98.44 97 MET A O 1
ATOM 814 N N . LEU A 1 98 ? -1.437 -1.256 19.384 1.00 98.50 98 LEU A N 1
ATOM 815 C CA . LEU A 1 98 ? -1.212 0.102 19.889 1.00 98.50 98 LEU A CA 1
ATOM 816 C C . LEU A 1 98 ? -2.489 0.708 20.483 1.00 98.50 98 LEU A C 1
ATOM 818 O O . LEU A 1 98 ? -2.443 1.271 21.578 1.00 98.50 98 LEU A O 1
ATOM 822 N N . ILE A 1 99 ? -3.627 0.535 19.810 1.00 98.12 99 ILE A N 1
ATOM 823 C CA . ILE A 1 99 ? -4.945 1.003 20.264 1.00 98.12 99 ILE A CA 1
ATOM 824 C C . ILE A 1 99 ? -5.316 0.356 21.605 1.00 98.12 99 ILE A C 1
ATOM 826 O O . ILE A 1 99 ? -5.687 1.054 22.547 1.00 98.12 99 ILE A O 1
ATOM 830 N N . LYS A 1 100 ? -5.122 -0.962 21.752 1.00 97.25 100 LYS A N 1
ATOM 831 C CA . LYS A 1 100 ? -5.357 -1.670 23.026 1.00 97.25 100 LYS A CA 1
ATOM 832 C C . LYS A 1 100 ? -4.438 -1.217 24.165 1.00 97.25 100 LYS A C 1
ATOM 834 O O . LYS A 1 100 ? -4.771 -1.391 25.332 1.00 97.25 100 LYS A O 1
ATOM 839 N N . ARG A 1 101 ? -3.286 -0.621 23.847 1.00 97.81 101 ARG A N 1
ATOM 840 C CA . ARG A 1 101 ? -2.342 -0.035 24.816 1.00 97.81 101 ARG A CA 1
ATOM 841 C C . ARG A 1 101 ? -2.599 1.455 25.077 1.00 97.81 101 ARG A C 1
ATOM 843 O O . ARG A 1 101 ? -1.720 2.123 25.617 1.00 97.81 101 ARG A O 1
ATOM 850 N N . ASN A 1 102 ? -3.760 1.985 24.679 1.00 97.38 102 ASN A N 1
ATOM 851 C CA . ASN A 1 102 ? -4.121 3.406 24.771 1.00 97.38 102 ASN A CA 1
ATOM 852 C C . ASN A 1 102 ? -3.151 4.346 24.025 1.00 97.38 102 ASN A C 1
ATOM 854 O O . ASN A 1 102 ? -3.039 5.527 24.353 1.00 97.38 102 ASN A O 1
ATOM 858 N N . LYS A 1 103 ? -2.441 3.840 23.007 1.00 97.94 103 LYS A N 1
ATOM 859 C CA . LYS A 1 103 ? -1.539 4.617 22.140 1.00 97.94 103 LYS A CA 1
ATOM 860 C C . LYS A 1 103 ? -2.236 5.010 20.835 1.00 97.94 103 LYS A C 1
ATOM 862 O O . LYS A 1 103 ? -1.686 4.829 19.752 1.00 97.94 103 LYS A O 1
ATOM 867 N N . ASP A 1 104 ? -3.444 5.560 20.941 1.00 95.69 104 ASP A N 1
ATOM 868 C CA . ASP A 1 104 ? -4.373 5.759 19.818 1.00 95.69 104 ASP A CA 1
ATOM 869 C C . ASP A 1 104 ? -3.795 6.574 18.652 1.00 95.69 104 ASP A C 1
ATOM 871 O O . ASP A 1 104 ? -4.172 6.338 17.511 1.00 95.69 104 ASP A O 1
ATOM 875 N N . ASN A 1 105 ? -2.886 7.517 18.912 1.00 97.19 105 ASN A N 1
ATOM 876 C CA . ASN A 1 105 ? -2.323 8.394 17.877 1.00 97.19 105 ASN A CA 1
ATOM 877 C C . ASN A 1 105 ? -1.160 7.755 17.098 1.00 97.19 105 ASN A C 1
ATOM 879 O O . ASN A 1 105 ? -0.845 8.194 15.993 1.00 97.19 105 ASN A O 1
ATOM 883 N N . TYR A 1 106 ? -0.519 6.721 17.652 1.00 98.25 106 TYR A N 1
ATOM 884 C CA . TYR A 1 106 ? 0.674 6.116 17.054 1.00 98.25 106 TYR A CA 1
ATOM 885 C C . TYR A 1 106 ? 0.423 5.467 15.685 1.00 98.25 106 TYR A C 1
ATOM 887 O O . TYR A 1 106 ? 1.274 5.653 14.821 1.00 98.25 106 TYR A O 1
ATOM 895 N N . PRO A 1 107 ? -0.702 4.768 15.424 1.00 98.44 107 PRO A N 1
ATOM 896 C CA . PRO A 1 107 ? -0.995 4.240 14.091 1.00 98.44 107 PRO A CA 1
ATOM 897 C C . PRO A 1 107 ? -0.917 5.297 12.981 1.00 98.44 107 PRO A C 1
ATOM 899 O O . PRO A 1 107 ? -0.307 5.046 11.948 1.00 98.44 107 PRO A O 1
ATOM 902 N N . ILE A 1 108 ? -1.459 6.499 13.217 1.00 98.50 108 ILE A N 1
ATOM 903 C CA . ILE A 1 108 ? -1.407 7.604 12.247 1.00 98.50 108 ILE A CA 1
ATOM 904 C C . ILE A 1 108 ? 0.007 8.162 12.107 1.00 98.50 108 ILE A C 1
ATOM 906 O O . ILE A 1 108 ? 0.454 8.399 10.990 1.00 98.50 108 ILE A O 1
ATOM 910 N N . ILE A 1 109 ? 0.735 8.336 13.214 1.00 98.56 109 ILE A N 1
ATOM 911 C CA . ILE A 1 109 ? 2.132 8.795 13.167 1.00 98.56 109 ILE A CA 1
ATOM 912 C C . ILE A 1 109 ? 2.983 7.817 12.347 1.00 98.56 109 ILE A C 1
ATOM 914 O O . ILE A 1 109 ? 3.729 8.245 11.473 1.00 98.56 109 ILE A O 1
ATOM 918 N N . ILE A 1 110 ? 2.838 6.510 12.584 1.00 98.62 110 ILE A N 1
ATOM 919 C CA . ILE A 1 110 ? 3.558 5.470 11.840 1.00 98.62 110 ILE A CA 1
ATOM 920 C C . ILE A 1 110 ? 3.157 5.506 10.363 1.00 98.62 110 ILE A C 1
ATOM 922 O O . ILE A 1 110 ? 4.040 5.497 9.513 1.00 98.62 110 ILE A O 1
ATOM 926 N N . ALA A 1 111 ? 1.861 5.604 10.049 1.00 98.56 111 ALA A N 1
ATOM 927 C CA . ALA A 1 111 ? 1.386 5.698 8.669 1.00 98.56 111 ALA A CA 1
ATOM 928 C C . ALA A 1 111 ? 2.006 6.897 7.932 1.00 98.56 111 ALA A C 1
ATOM 930 O O . ALA A 1 111 ? 2.486 6.741 6.810 1.00 98.56 111 ALA A O 1
ATOM 931 N N . ILE A 1 112 ? 2.064 8.068 8.576 1.00 98.56 112 ILE A N 1
ATOM 932 C CA . ILE A 1 112 ? 2.696 9.273 8.020 1.00 98.56 112 ILE A CA 1
ATOM 933 C C . ILE A 1 112 ? 4.195 9.049 7.815 1.00 98.56 112 ILE A C 1
ATOM 935 O O . ILE A 1 112 ? 4.692 9.280 6.718 1.00 98.56 112 ILE A O 1
ATOM 939 N N . VAL A 1 113 ? 4.914 8.579 8.840 1.00 98.56 113 VAL A N 1
ATOM 940 C CA . VAL A 1 113 ? 6.368 8.355 8.764 1.00 98.56 113 VAL A CA 1
ATOM 941 C C . VAL A 1 113 ? 6.709 7.375 7.644 1.00 98.56 113 VAL A C 1
ATOM 943 O O . VAL A 1 113 ? 7.564 7.669 6.816 1.00 98.56 113 VAL A O 1
ATOM 946 N N . VAL A 1 114 ? 6.013 6.242 7.578 1.00 98.31 114 VAL A N 1
ATOM 947 C CA . VAL A 1 114 ? 6.225 5.221 6.546 1.00 98.31 114 VAL A CA 1
ATOM 948 C C . VAL A 1 114 ? 5.902 5.766 5.150 1.00 98.31 114 VAL A C 1
ATOM 950 O O . VAL A 1 114 ? 6.677 5.546 4.224 1.00 98.31 114 VAL A O 1
ATOM 953 N N . SER A 1 115 ? 4.825 6.544 5.001 1.00 98.12 115 SER A N 1
ATOM 954 C CA . SER A 1 115 ? 4.478 7.178 3.718 1.00 98.12 115 SER A CA 1
ATOM 955 C C . SER A 1 115 ? 5.521 8.212 3.281 1.00 98.12 115 SER A C 1
ATOM 957 O O . SER A 1 115 ? 5.882 8.269 2.110 1.00 98.12 115 SER A O 1
ATOM 959 N N . VAL A 1 116 ? 6.056 9.009 4.213 1.00 98.31 116 VAL A N 1
ATOM 960 C CA . VAL A 1 116 ? 7.135 9.969 3.926 1.00 98.31 116 VAL A CA 1
ATOM 961 C C . VAL A 1 116 ? 8.410 9.243 3.504 1.00 98.31 116 VAL A C 1
ATOM 963 O O . VAL A 1 116 ? 9.041 9.644 2.528 1.00 98.31 116 VAL A O 1
ATOM 966 N N . LEU A 1 117 ? 8.777 8.157 4.190 1.00 98.19 117 LEU A N 1
ATOM 967 C CA . LEU A 1 117 ? 9.930 7.337 3.812 1.00 98.19 117 LEU A CA 1
ATOM 968 C C . LEU A 1 117 ? 9.761 6.724 2.418 1.00 98.19 117 LEU A C 1
ATOM 970 O O . LEU A 1 117 ? 10.722 6.708 1.651 1.00 98.19 117 LEU A O 1
ATOM 974 N N . LEU A 1 118 ? 8.551 6.285 2.064 1.00 97.38 118 LEU A N 1
ATOM 975 C CA . LEU A 1 118 ? 8.240 5.813 0.715 1.00 97.38 118 LEU A CA 1
ATOM 976 C C . LEU A 1 118 ? 8.411 6.921 -0.327 1.00 97.38 118 LEU A C 1
ATOM 978 O O . LEU A 1 118 ? 9.056 6.696 -1.344 1.00 97.38 118 LEU A O 1
ATOM 982 N N . ILE A 1 119 ? 7.892 8.125 -0.074 1.00 97.25 119 ILE A N 1
ATOM 983 C CA . ILE A 1 119 ? 8.068 9.265 -0.989 1.00 97.25 119 ILE A CA 1
ATOM 984 C C . ILE A 1 119 ? 9.557 9.566 -1.186 1.00 97.25 119 ILE A C 1
ATOM 986 O O . ILE A 1 119 ? 10.007 9.704 -2.320 1.00 97.25 119 ILE A O 1
ATOM 990 N N . ILE A 1 120 ? 10.341 9.612 -0.104 1.00 98.06 120 ILE A N 1
ATOM 991 C CA . ILE A 1 120 ? 11.795 9.814 -0.178 1.00 98.06 120 ILE A CA 1
ATOM 992 C C . ILE A 1 120 ? 12.452 8.711 -1.017 1.00 98.06 120 ILE A C 1
ATOM 994 O O . ILE A 1 120 ? 13.271 9.011 -1.881 1.00 98.06 120 ILE A O 1
ATOM 998 N N . PHE A 1 121 ? 12.076 7.450 -0.801 1.00 96.94 121 PHE A N 1
ATOM 999 C CA . PHE A 1 121 ? 12.576 6.316 -1.577 1.00 96.94 121 PHE A CA 1
ATOM 1000 C C . PHE A 1 121 ? 12.281 6.464 -3.079 1.00 96.94 121 PHE A C 1
ATOM 1002 O O . PHE A 1 121 ? 13.191 6.305 -3.893 1.00 96.94 121 PHE A O 1
ATOM 1009 N N . LEU A 1 122 ? 11.050 6.834 -3.449 1.00 96.12 122 LEU A N 1
ATOM 1010 C CA . LEU A 1 122 ? 10.659 7.051 -4.847 1.00 96.12 122 LEU A CA 1
ATOM 1011 C C . LEU A 1 122 ? 11.404 8.226 -5.488 1.00 96.12 122 LEU A C 1
ATOM 1013 O O . LEU A 1 122 ? 11.753 8.152 -6.660 1.00 96.12 122 LEU A O 1
ATOM 1017 N N . LEU A 1 123 ? 11.680 9.290 -4.729 1.00 96.50 123 LEU A N 1
ATOM 1018 C CA . LEU A 1 123 ? 12.448 10.441 -5.212 1.00 96.50 123 LEU A CA 1
ATOM 1019 C C . LEU A 1 123 ? 13.931 10.105 -5.408 1.00 96.50 123 LEU A C 1
ATOM 1021 O O . LEU A 1 123 ? 14.522 10.504 -6.408 1.00 96.50 123 LEU A O 1
ATOM 1025 N N . ILE A 1 124 ? 14.532 9.340 -4.490 1.00 97.75 124 ILE A N 1
ATOM 1026 C CA . ILE A 1 124 ? 15.912 8.849 -4.641 1.00 97.75 124 ILE A CA 1
ATOM 1027 C C . ILE A 1 124 ? 16.024 7.949 -5.878 1.00 97.75 124 ILE A C 1
ATOM 1029 O O . ILE A 1 124 ? 17.025 7.996 -6.589 1.00 97.75 124 ILE A O 1
ATOM 1033 N N . LEU A 1 125 ? 14.995 7.146 -6.149 1.00 96.75 125 LEU A N 1
ATOM 1034 C CA . LEU A 1 125 ? 14.931 6.234 -7.289 1.00 96.75 125 LEU A CA 1
ATOM 1035 C C . LEU A 1 125 ? 14.027 6.757 -8.409 1.00 96.75 125 LEU A C 1
ATOM 1037 O O . LEU A 1 125 ? 13.356 5.964 -9.076 1.00 96.75 125 LEU A O 1
ATOM 1041 N N . GLN A 1 126 ? 13.991 8.072 -8.625 1.00 96.31 126 GLN A N 1
ATOM 1042 C CA . GLN A 1 126 ? 13.075 8.677 -9.595 1.00 96.31 126 GLN A CA 1
ATOM 1043 C C . GLN A 1 126 ? 13.246 8.099 -11.008 1.00 96.31 126 GLN A C 1
ATOM 1045 O O . GLN A 1 126 ? 12.254 7.766 -11.653 1.00 96.31 126 GLN A O 1
ATOM 1050 N N . ASP A 1 127 ? 14.490 7.854 -11.434 1.00 95.12 127 ASP A N 1
ATOM 1051 C CA . ASP A 1 127 ? 14.813 7.324 -12.765 1.00 95.12 127 ASP A CA 1
ATOM 1052 C C . ASP A 1 127 ? 14.261 5.909 -12.981 1.00 95.12 127 ASP A C 1
ATOM 1054 O O . ASP A 1 127 ? 14.049 5.486 -14.110 1.00 95.12 127 ASP A O 1
ATOM 1058 N N . ARG A 1 128 ? 14.025 5.156 -11.900 1.00 95.88 128 ARG A N 1
ATOM 1059 C CA . ARG A 1 128 ? 13.431 3.809 -11.939 1.00 95.88 128 ARG A CA 1
ATOM 1060 C C . ARG A 1 128 ? 11.923 3.839 -11.711 1.00 95.88 128 ARG A C 1
ATOM 1062 O O . ARG A 1 128 ? 11.213 2.982 -12.218 1.00 95.88 128 ARG A O 1
ATOM 1069 N N . SER A 1 129 ? 11.447 4.796 -10.919 1.00 95.69 129 SER A N 1
ATOM 1070 C CA . SER A 1 129 ? 10.053 4.862 -10.470 1.00 95.69 129 SER A CA 1
ATOM 1071 C C . SER A 1 129 ? 9.143 5.502 -11.517 1.00 95.69 129 SER A C 1
ATOM 1073 O O . SER A 1 129 ? 8.001 5.074 -11.684 1.00 95.69 129 SER A O 1
ATOM 1075 N N . PHE A 1 130 ? 9.646 6.511 -12.234 1.00 96.75 130 PHE A N 1
ATOM 1076 C CA . PHE A 1 130 ? 8.852 7.342 -13.142 1.00 96.75 130 PHE A CA 1
ATOM 1077 C C . PHE A 1 130 ? 9.150 7.117 -14.626 1.00 96.75 130 PHE A C 1
ATOM 1079 O O . PHE A 1 130 ? 8.648 7.876 -15.446 1.00 96.75 130 PHE A O 1
ATOM 1086 N N . TYR A 1 131 ? 9.926 6.092 -14.982 1.00 97.50 131 TYR A N 1
ATOM 1087 C CA . TYR A 1 131 ? 10.195 5.743 -16.377 1.00 97.50 131 TYR A CA 1
ATOM 1088 C C . TYR A 1 131 ? 9.847 4.285 -16.654 1.00 97.50 131 TYR A C 1
ATOM 1090 O O . TYR A 1 131 ? 10.200 3.389 -15.883 1.00 97.50 131 TYR A O 1
ATOM 1098 N N . VAL A 1 132 ? 9.151 4.052 -17.761 1.00 97.12 132 VAL A N 1
ATOM 1099 C CA . VAL A 1 132 ? 8.536 2.777 -18.128 1.00 97.12 132 VAL A CA 1
ATOM 1100 C C . VAL A 1 132 ? 9.130 2.294 -19.443 1.00 97.12 132 VAL A C 1
ATOM 1102 O O . VAL A 1 132 ? 9.175 3.024 -20.428 1.00 97.12 132 VAL A O 1
ATOM 1105 N N . GLY A 1 133 ? 9.595 1.051 -19.452 1.00 95.88 133 GLY A N 1
ATOM 1106 C CA . GLY A 1 133 ? 10.148 0.406 -20.631 1.00 95.88 133 GLY A CA 1
ATOM 1107 C C . GLY A 1 133 ? 10.791 -0.929 -20.284 1.00 95.88 133 GLY A C 1
ATOM 1108 O O . GLY A 1 133 ? 10.643 -1.465 -19.183 1.00 95.88 133 GLY A O 1
ATOM 1109 N N . THR A 1 134 ? 11.531 -1.468 -21.238 1.00 95.38 134 THR A N 1
ATOM 1110 C CA . THR A 1 134 ? 12.439 -2.596 -21.038 1.00 95.38 134 THR A CA 1
ATOM 1111 C C . THR A 1 134 ? 13.697 -2.159 -20.287 1.00 95.38 134 THR A C 1
ATOM 1113 O O . THR A 1 134 ? 14.035 -0.975 -20.220 1.00 95.38 134 THR A O 1
ATOM 1116 N N . TYR A 1 135 ? 14.459 -3.124 -19.762 1.00 94.50 135 TYR A N 1
ATOM 1117 C CA . TYR A 1 135 ? 15.757 -2.828 -19.143 1.00 94.50 135 TYR A CA 1
ATOM 1118 C C . TYR A 1 135 ? 16.712 -2.101 -20.104 1.00 94.50 135 TYR A C 1
ATOM 1120 O O . TYR A 1 135 ? 17.412 -1.175 -19.699 1.00 94.50 135 TYR A O 1
ATOM 1128 N N . SER A 1 136 ? 16.718 -2.487 -21.386 1.00 95.25 136 SER A N 1
ATOM 1129 C CA . SER A 1 136 ? 17.565 -1.855 -22.403 1.00 95.25 136 SER A CA 1
ATOM 1130 C C . SER A 1 136 ? 17.175 -0.394 -22.631 1.00 95.25 136 SER A C 1
ATOM 1132 O O . SER A 1 136 ? 18.044 0.479 -22.618 1.00 95.25 136 SER A O 1
ATOM 1134 N N . GLU A 1 137 ? 15.884 -0.107 -22.799 1.00 96.19 137 GLU A N 1
ATOM 1135 C CA . GLU A 1 137 ? 15.385 1.262 -22.990 1.00 96.19 137 GLU A CA 1
ATOM 1136 C C . GLU A 1 137 ? 15.685 2.133 -21.770 1.00 96.19 137 GLU A C 1
ATOM 1138 O O . GLU A 1 137 ? 16.228 3.226 -21.918 1.00 96.19 137 GLU A O 1
ATOM 1143 N N . TRP A 1 138 ? 15.441 1.622 -20.561 1.00 95.69 138 TRP A N 1
ATOM 1144 C CA . TRP A 1 138 ? 15.760 2.329 -19.320 1.00 95.69 138 TRP A CA 1
ATOM 1145 C C . TRP A 1 138 ? 17.261 2.621 -19.186 1.00 95.69 138 TRP A C 1
ATOM 1147 O O . TRP A 1 138 ? 17.654 3.763 -18.955 1.00 95.69 138 TRP A O 1
ATOM 1157 N N . SER A 1 139 ? 18.119 1.620 -19.413 1.00 95.25 139 SER A N 1
ATOM 1158 C CA . SER A 1 139 ? 19.579 1.764 -19.285 1.00 95.25 139 SER A CA 1
ATOM 1159 C C . SER A 1 139 ? 20.214 2.701 -20.322 1.00 95.25 139 SER A C 1
ATOM 1161 O O . SER A 1 139 ? 21.324 3.187 -20.112 1.00 95.25 139 SER A O 1
ATOM 1163 N N . THR A 1 140 ? 19.514 2.960 -21.431 1.00 96.69 140 THR A N 1
ATOM 1164 C CA . THR A 1 140 ? 19.948 3.865 -22.508 1.00 96.69 140 THR A CA 1
ATOM 1165 C C . THR A 1 140 ? 19.219 5.211 -22.484 1.00 96.69 140 THR A C 1
ATOM 1167 O O . THR A 1 140 ? 19.351 5.982 -23.431 1.00 96.69 140 THR A O 1
ATOM 1170 N N . SER A 1 141 ? 18.463 5.502 -21.416 1.00 94.88 141 SER A N 1
ATOM 1171 C CA . SER A 1 141 ? 17.643 6.714 -21.259 1.00 94.88 141 SER A CA 1
ATOM 1172 C C . SER A 1 141 ? 16.599 6.922 -22.366 1.00 94.88 141 SER A C 1
ATOM 1174 O O . SER A 1 141 ? 16.198 8.050 -22.639 1.00 94.88 141 SER A O 1
ATOM 1176 N N . ASN A 1 142 ? 16.153 5.832 -22.992 1.00 97.19 142 ASN A N 1
ATOM 1177 C CA . ASN A 1 142 ? 15.099 5.810 -24.009 1.00 97.19 142 ASN A CA 1
ATOM 1178 C C . ASN A 1 142 ? 13.740 5.351 -23.449 1.00 97.19 142 ASN A C 1
ATOM 1180 O O . ASN A 1 142 ? 12.778 5.256 -24.206 1.00 97.19 142 ASN A O 1
ATOM 1184 N N . ALA A 1 143 ? 13.655 5.026 -22.154 1.00 97.06 143 ALA A N 1
ATOM 1185 C CA . ALA A 1 143 ? 12.390 4.682 -21.509 1.00 97.06 143 ALA A CA 1
ATOM 1186 C C . ALA A 1 143 ? 11.432 5.882 -21.486 1.00 97.06 143 ALA A C 1
ATOM 1188 O O . ALA A 1 143 ? 11.847 7.030 -21.317 1.00 97.06 143 ALA A O 1
ATOM 1189 N N . GLU A 1 144 ? 10.141 5.600 -21.629 1.00 97.50 144 GLU A N 1
ATOM 1190 C CA . GLU A 1 144 ? 9.094 6.614 -21.663 1.00 97.50 144 GLU A CA 1
ATOM 1191 C C . GLU A 1 144 ? 8.808 7.135 -20.254 1.00 97.50 144 GLU A C 1
ATOM 1193 O O . GLU A 1 144 ? 8.855 6.387 -19.275 1.00 97.50 144 GLU A O 1
ATOM 1198 N N . PHE A 1 145 ? 8.499 8.423 -20.127 1.00 97.75 145 PHE A N 1
ATOM 1199 C CA . PHE A 1 145 ? 8.068 8.972 -18.850 1.00 97.75 145 PHE A CA 1
ATOM 1200 C C . PHE A 1 145 ? 6.689 8.416 -18.463 1.00 97.75 145 PHE A C 1
ATOM 1202 O O . PHE A 1 145 ? 5.797 8.274 -19.296 1.00 97.75 145 PHE A O 1
ATOM 1209 N N . LEU A 1 146 ? 6.492 8.112 -17.178 1.00 96.75 146 LEU A N 1
ATOM 1210 C CA . LEU A 1 146 ? 5.311 7.407 -16.673 1.00 96.75 146 LEU A CA 1
ATOM 1211 C C . LEU A 1 146 ? 4.005 8.051 -17.140 1.00 96.75 146 LEU A C 1
ATOM 1213 O O . LEU A 1 146 ? 3.126 7.324 -17.590 1.00 96.75 146 LEU A O 1
ATOM 1217 N N . LEU A 1 147 ? 3.891 9.382 -17.051 1.00 97.19 147 LEU A N 1
ATOM 1218 C CA . LEU A 1 147 ? 2.661 10.110 -17.390 1.00 97.19 147 LEU A CA 1
ATOM 1219 C C . LEU A 1 147 ? 2.281 10.019 -18.872 1.00 97.19 147 LEU A C 1
ATOM 1221 O O . LEU A 1 147 ? 1.103 10.162 -19.195 1.00 97.19 147 LEU A O 1
ATOM 1225 N N . ASP A 1 148 ? 3.256 9.769 -19.742 1.00 97.62 148 ASP A N 1
ATOM 1226 C CA . ASP A 1 148 ? 3.040 9.630 -21.181 1.00 97.62 148 ASP A CA 1
ATOM 1227 C C . ASP A 1 148 ? 2.713 8.172 -21.560 1.00 97.62 148 ASP A C 1
ATOM 1229 O O . ASP A 1 148 ? 2.023 7.916 -22.546 1.00 97.62 148 ASP A O 1
ATOM 1233 N N . SER A 1 149 ? 3.102 7.218 -20.707 1.00 97.25 149 SER A N 1
ATOM 1234 C CA . SER A 1 149 ? 2.948 5.785 -20.959 1.00 97.25 149 SER A CA 1
ATOM 1235 C C . SER A 1 149 ? 1.522 5.239 -20.727 1.00 97.25 149 SER A C 1
ATOM 1237 O O . SER A 1 149 ? 0.779 5.725 -19.863 1.00 97.25 149 SER A O 1
ATOM 1239 N N . PRO A 1 150 ? 1.143 4.120 -21.383 1.00 97.62 150 PRO A N 1
ATOM 1240 C CA . PRO A 1 150 ? -0.102 3.396 -21.097 1.00 97.62 150 PRO A CA 1
ATOM 1241 C C . PRO A 1 150 ? -0.248 2.946 -19.635 1.00 97.62 150 PRO A C 1
ATOM 1243 O O . PRO A 1 150 ? -1.371 2.820 -19.136 1.00 97.62 150 PRO A O 1
ATOM 1246 N N . LEU A 1 151 ? 0.877 2.734 -18.937 1.00 96.56 151 LEU A N 1
ATOM 1247 C CA . LEU A 1 151 ? 0.900 2.333 -17.530 1.00 96.56 151 LEU A CA 1
ATOM 1248 C C . LEU A 1 151 ? 0.197 3.363 -16.637 1.00 96.56 151 LEU A C 1
ATOM 1250 O O . LEU A 1 151 ? -0.481 2.977 -15.688 1.00 96.56 151 LEU A O 1
ATOM 1254 N N . PHE A 1 152 ? 0.307 4.661 -16.932 1.00 97.44 152 PHE A N 1
ATOM 1255 C CA . PHE A 1 152 ? -0.342 5.693 -16.122 1.00 97.44 152 PHE A CA 1
ATOM 1256 C C . PHE A 1 152 ? -1.869 5.588 -16.161 1.00 97.44 152 PHE A C 1
ATOM 1258 O O . PHE A 1 152 ? -2.519 5.593 -15.115 1.00 97.44 152 PHE A O 1
ATOM 1265 N N . TYR A 1 153 ? -2.456 5.414 -17.345 1.00 97.31 153 TYR A N 1
ATOM 1266 C CA . TYR A 1 153 ? -3.904 5.240 -17.487 1.00 97.31 153 TYR A CA 1
ATOM 1267 C C . TYR A 1 153 ? -4.388 3.950 -16.821 1.00 97.31 153 TYR A C 1
ATOM 1269 O O . TYR A 1 153 ? -5.407 3.950 -16.125 1.00 97.31 153 TYR A O 1
ATOM 1277 N N . ALA A 1 154 ? -3.624 2.867 -16.978 1.00 97.31 154 ALA A N 1
ATOM 1278 C CA . ALA A 1 154 ? -3.861 1.612 -16.280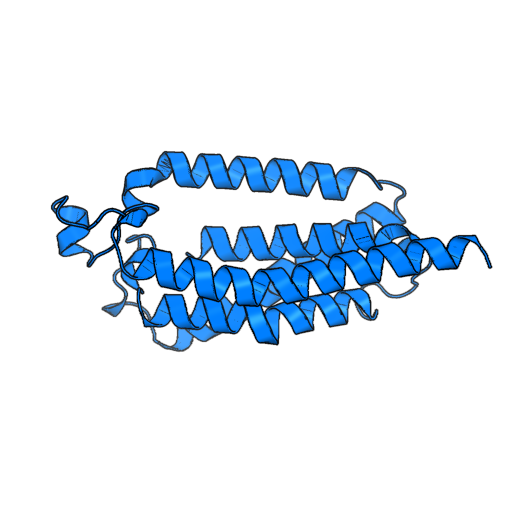 1.00 97.31 154 ALA A CA 1
ATOM 1279 C C . ALA A 1 154 ? -3.845 1.800 -14.751 1.00 97.31 154 ALA A C 1
ATOM 1281 O O . ALA A 1 154 ? -4.761 1.343 -14.065 1.00 97.31 154 ALA A O 1
ATOM 1282 N N . ALA A 1 155 ? -2.863 2.536 -14.221 1.00 96.38 155 ALA A N 1
ATOM 1283 C CA . ALA A 1 155 ? -2.743 2.862 -12.801 1.00 96.38 155 ALA A CA 1
ATOM 1284 C C . ALA A 1 155 ? -3.903 3.724 -12.282 1.00 96.38 155 ALA A C 1
ATOM 1286 O O . ALA A 1 155 ? -4.362 3.504 -11.163 1.00 96.38 155 ALA A O 1
ATOM 1287 N N . LEU A 1 156 ? -4.431 4.659 -13.078 1.00 97.56 156 LEU A N 1
ATOM 1288 C CA . LEU A 1 156 ? -5.614 5.442 -12.699 1.00 97.56 156 LEU A CA 1
ATOM 1289 C C . LEU A 1 156 ? -6.871 4.572 -12.570 1.00 97.56 156 LEU A C 1
ATOM 1291 O O . LEU A 1 156 ? -7.647 4.734 -11.622 1.00 97.56 156 LEU A O 1
ATOM 1295 N N . ILE A 1 157 ? -7.074 3.644 -13.509 1.00 97.88 157 ILE A N 1
ATOM 1296 C CA . ILE A 1 157 ? -8.222 2.730 -13.493 1.00 97.88 157 ILE A CA 1
ATOM 1297 C C . ILE A 1 157 ? -8.103 1.769 -12.311 1.00 97.88 157 ILE A C 1
ATOM 1299 O O . ILE A 1 157 ? -9.023 1.697 -11.495 1.00 97.88 157 ILE A O 1
ATOM 1303 N N . ALA A 1 158 ? -6.966 1.081 -12.182 1.00 96.88 158 ALA A N 1
ATOM 1304 C CA . ALA A 1 158 ? -6.713 0.160 -11.078 1.00 96.88 158 ALA A CA 1
ATOM 1305 C C . ALA A 1 158 ? -6.802 0.874 -9.723 1.00 96.88 158 ALA A C 1
ATOM 1307 O O . ALA A 1 158 ? -7.532 0.437 -8.839 1.00 96.88 158 ALA A O 1
ATOM 1308 N N . GLY A 1 159 ? -6.175 2.047 -9.598 1.00 96.62 159 GLY A N 1
ATOM 1309 C CA . GLY A 1 159 ? -6.254 2.873 -8.399 1.00 96.62 159 GLY A CA 1
ATOM 1310 C C . GLY A 1 159 ? -7.691 3.253 -8.043 1.00 96.62 159 GLY A C 1
ATOM 1311 O O . GLY A 1 159 ? -8.054 3.225 -6.873 1.00 96.62 159 GLY A O 1
ATOM 1312 N N . SER A 1 160 ? -8.548 3.539 -9.024 1.00 97.50 160 SER A N 1
ATOM 1313 C CA . SER A 1 160 ? -9.972 3.797 -8.768 1.00 97.50 160 SER A CA 1
ATOM 1314 C C . SER A 1 160 ? -10.698 2.547 -8.260 1.00 97.50 160 SER A C 1
ATOM 1316 O O . SER A 1 160 ? -11.447 2.625 -7.283 1.00 97.50 160 SER A O 1
ATOM 1318 N N . VAL A 1 161 ? -10.452 1.394 -8.890 1.00 97.19 161 VAL A N 1
ATOM 1319 C CA . VAL A 1 161 ? -11.017 0.094 -8.487 1.00 97.19 161 VAL A CA 1
ATOM 1320 C C . VAL A 1 161 ? -10.586 -0.293 -7.073 1.00 97.19 161 VAL A C 1
ATOM 1322 O O . VAL A 1 161 ? -11.402 -0.823 -6.324 1.00 97.19 161 VAL A O 1
ATOM 1325 N N . ASP A 1 162 ? -9.355 0.028 -6.680 1.00 97.56 162 ASP A N 1
ATOM 1326 C CA . ASP A 1 162 ? -8.812 -0.295 -5.361 1.00 97.56 162 ASP A CA 1
ATOM 1327 C C . ASP A 1 162 ? -9.269 0.697 -4.280 1.00 97.56 162 ASP A C 1
ATOM 1329 O O . ASP A 1 162 ? -9.632 0.301 -3.165 1.00 97.56 162 ASP A O 1
ATOM 1333 N N . LEU A 1 163 ? -9.285 1.996 -4.598 1.00 97.75 163 LEU A N 1
ATOM 1334 C CA . LEU A 1 163 ? -9.575 3.061 -3.636 1.00 97.75 163 LEU A CA 1
ATOM 1335 C C . LEU A 1 163 ? -11.060 3.171 -3.289 1.00 97.75 163 LEU A C 1
ATOM 1337 O O . LEU A 1 163 ? -11.381 3.443 -2.135 1.00 97.75 163 LEU A O 1
ATOM 1341 N N . ILE A 1 164 ? -11.977 2.957 -4.235 1.00 98.12 164 ILE A N 1
ATOM 1342 C CA . ILE A 1 164 ? -13.426 3.032 -3.968 1.00 98.12 164 ILE A CA 1
ATOM 1343 C C . ILE A 1 164 ? -13.862 2.069 -2.841 1.00 98.12 164 ILE A C 1
ATOM 1345 O O . ILE A 1 164 ? -14.434 2.543 -1.850 1.00 98.12 164 ILE A O 1
ATOM 1349 N N . PRO A 1 165 ? -13.599 0.747 -2.914 1.00 98.19 165 PRO A N 1
ATOM 1350 C CA . PRO A 1 165 ? -13.960 -0.178 -1.842 1.00 98.19 165 PRO A CA 1
ATOM 1351 C C . PRO A 1 165 ? -13.171 0.095 -0.557 1.00 98.19 165 PRO A C 1
ATOM 1353 O O . PRO A 1 165 ? -13.723 -0.062 0.534 1.00 98.19 165 PRO A O 1
ATOM 1356 N N . LEU A 1 166 ? -11.923 0.569 -0.652 1.00 98.31 166 LEU A N 1
ATOM 1357 C CA . LEU A 1 166 ? -11.154 0.977 0.523 1.00 98.31 166 LEU A CA 1
ATOM 1358 C C . LEU A 1 166 ? -11.826 2.142 1.262 1.00 98.31 166 LEU A C 1
ATOM 1360 O O . LEU A 1 166 ? -12.031 2.067 2.475 1.00 98.31 166 LEU A O 1
ATOM 1364 N N . PHE A 1 167 ? -12.203 3.207 0.551 1.00 98.50 167 PHE A N 1
ATOM 1365 C CA . PHE A 1 167 ? -12.898 4.352 1.141 1.00 98.50 167 PHE A CA 1
ATOM 1366 C C . PHE A 1 167 ? -14.225 3.938 1.770 1.00 98.50 167 PHE A C 1
ATOM 1368 O O . PHE A 1 167 ? -14.550 4.406 2.863 1.00 98.50 167 PHE A O 1
ATOM 1375 N N . TYR A 1 168 ? -14.955 3.023 1.129 1.00 98.44 168 TYR A N 1
ATOM 1376 C CA . TYR A 1 168 ? -16.162 2.444 1.707 1.00 98.44 168 TYR A CA 1
ATOM 1377 C C . TYR A 1 168 ? -15.877 1.721 3.034 1.00 98.44 168 TYR A C 1
ATOM 1379 O O . TYR A 1 168 ? -16.567 1.981 4.019 1.00 98.44 168 TYR A O 1
ATOM 1387 N N . ILE A 1 169 ? -14.843 0.873 3.105 1.00 98.44 169 ILE A N 1
ATOM 1388 C CA . ILE A 1 169 ? -14.458 0.166 4.341 1.00 98.44 169 ILE A CA 1
ATOM 1389 C C . ILE A 1 169 ? -14.058 1.156 5.438 1.00 98.44 169 ILE A C 1
ATOM 1391 O O . ILE A 1 169 ? -14.535 1.044 6.567 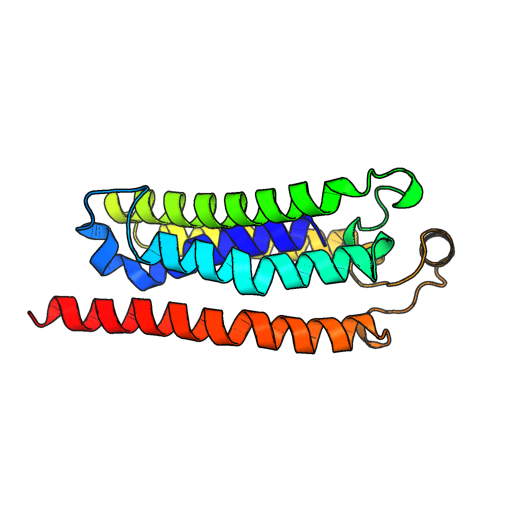1.00 98.44 169 ILE A O 1
ATOM 1395 N N . LEU A 1 170 ? -13.221 2.147 5.119 1.00 98.38 170 LEU A N 1
ATOM 1396 C CA . LEU A 1 170 ? -12.798 3.177 6.074 1.00 98.38 170 LEU A CA 1
ATOM 1397 C C . LEU A 1 170 ? -13.999 3.957 6.624 1.00 98.38 170 LEU A C 1
ATOM 1399 O O . LEU A 1 170 ? -14.103 4.176 7.835 1.00 98.38 170 LEU A O 1
ATOM 1403 N N . TYR A 1 171 ? -14.928 4.343 5.747 1.00 98.31 171 TYR A N 1
ATOM 1404 C CA . TYR A 1 171 ? -16.164 5.019 6.127 1.00 98.31 171 TYR A CA 1
ATOM 1405 C C . TYR A 1 171 ? -17.051 4.128 7.007 1.00 98.31 171 TYR A C 1
ATOM 1407 O O . TYR A 1 171 ? -17.481 4.556 8.081 1.00 98.31 171 TYR A O 1
ATOM 1415 N N . TYR A 1 172 ? -17.275 2.877 6.603 1.00 98.06 172 TYR A N 1
ATOM 1416 C CA . TYR A 1 172 ? -18.056 1.895 7.354 1.00 98.06 172 TYR A CA 1
ATOM 1417 C C . TYR A 1 172 ? -17.508 1.710 8.778 1.00 98.06 172 TYR A C 1
ATOM 1419 O O . TYR A 1 172 ? -18.227 1.943 9.751 1.00 98.06 172 TYR A O 1
ATOM 1427 N N . CYS A 1 173 ? -16.213 1.414 8.913 1.00 97.31 173 CYS A N 1
ATOM 1428 C CA . CYS A 1 173 ? -15.537 1.249 10.202 1.00 97.31 173 CYS A CA 1
ATOM 1429 C C . CYS A 1 173 ? -15.673 2.489 11.100 1.00 97.31 173 CYS A C 1
ATOM 1431 O O . CYS A 1 173 ? -15.948 2.373 12.299 1.00 97.31 173 CYS A O 1
ATOM 1433 N N . TYR A 1 174 ? -15.522 3.680 10.517 1.00 97.12 174 TYR A N 1
ATOM 1434 C CA . TYR A 1 174 ? -15.646 4.944 11.235 1.00 97.12 174 TYR A CA 1
ATOM 1435 C C . TYR A 1 174 ? -17.077 5.218 11.721 1.00 97.12 174 TYR A C 1
ATOM 1437 O O . TYR A 1 174 ? -17.275 5.638 12.867 1.00 97.12 174 TYR A O 1
ATOM 1445 N N . THR A 1 175 ? -18.081 5.001 10.865 1.00 96.94 175 THR A N 1
ATOM 1446 C CA . THR A 1 175 ? -19.496 5.239 11.205 1.00 96.94 175 THR A CA 1
ATOM 1447 C C . THR A 1 175 ? -19.998 4.291 12.283 1.00 96.94 175 THR A C 1
ATOM 1449 O O . THR A 1 175 ? -20.645 4.738 13.232 1.00 96.94 175 THR A O 1
ATOM 1452 N N . GLU A 1 176 ? -19.630 3.017 12.211 1.00 95.56 176 GLU A N 1
ATOM 1453 C CA . GLU A 1 176 ? -20.001 2.032 13.222 1.00 95.56 176 GLU A CA 1
ATOM 1454 C C . GLU A 1 176 ? -19.450 2.404 14.609 1.00 95.56 176 GLU A C 1
ATOM 1456 O O . GLU A 1 176 ? -20.157 2.337 15.614 1.00 95.56 176 GLU A O 1
ATOM 1461 N N . GLY A 1 177 ? -18.220 2.919 14.672 1.00 92.38 177 GLY A N 1
ATOM 1462 C CA . GLY A 1 177 ? -17.626 3.372 15.929 1.00 92.38 177 GLY A CA 1
ATOM 1463 C C . GLY A 1 177 ? -18.301 4.621 16.506 1.00 92.38 177 GLY A C 1
ATOM 1464 O O . GLY A 1 177 ? -18.144 4.930 17.687 1.00 92.38 177 GLY A O 1
ATOM 1465 N N . LYS A 1 178 ? -19.040 5.402 15.709 1.00 90.62 178 LYS A N 1
ATOM 1466 C CA . LYS A 1 178 ? -19.879 6.485 16.254 1.00 90.62 178 LYS A CA 1
ATOM 1467 C C . LYS A 1 178 ? -21.122 5.935 16.941 1.00 90.62 178 LYS A C 1
ATOM 1469 O O . LYS A 1 178 ? -21.494 6.462 17.983 1.00 90.62 178 LYS A O 1
ATOM 1474 N N . GLN A 1 179 ? -21.730 4.896 16.380 1.00 89.94 179 GLN A N 1
ATOM 1475 C CA . GLN A 1 179 ? -22.958 4.312 16.915 1.00 89.94 179 GLN A CA 1
ATOM 1476 C C . GLN A 1 179 ? -22.721 3.620 18.260 1.00 89.94 179 GLN A C 1
ATOM 1478 O O . GLN A 1 179 ? -23.531 3.788 19.164 1.00 89.94 179 GLN A O 1
ATOM 1483 N N . SER A 1 180 ? -21.570 2.967 18.441 1.00 83.00 180 SER A N 1
ATOM 1484 C CA . SER A 1 180 ? -21.223 2.259 19.684 1.00 83.00 180 SER A CA 1
ATOM 1485 C C . SER A 1 180 ? -21.028 3.149 20.923 1.00 83.00 180 SER A C 1
ATOM 1487 O O . SER A 1 180 ? -20.777 2.625 21.999 1.00 83.00 180 SER A O 1
ATOM 1489 N N . ILE A 1 181 ? -21.028 4.481 20.782 1.00 76.06 181 ILE A N 1
ATOM 1490 C CA . ILE A 1 181 ? -20.950 5.424 21.916 1.00 76.06 181 ILE A CA 1
ATOM 1491 C C . ILE A 1 181 ? -22.346 5.806 22.420 1.00 76.06 181 ILE A C 1
ATOM 1493 O O . ILE A 1 181 ? -22.494 6.206 23.570 1.00 76.06 181 ILE A O 1
ATOM 1497 N N . ASN A 1 182 ? -23.361 5.707 21.562 1.00 72.69 182 ASN A N 1
ATOM 1498 C CA . ASN A 1 182 ? -24.718 6.159 21.870 1.00 72.69 182 ASN A CA 1
ATOM 1499 C C . ASN A 1 182 ? -25.593 5.053 22.488 1.00 72.69 182 ASN A C 1
ATOM 1501 O O . ASN A 1 182 ? -26.780 5.281 22.711 1.00 72.69 182 ASN A O 1
ATOM 1505 N N . THR A 1 183 ? -25.020 3.873 22.718 1.00 62.34 183 THR A N 1
ATOM 1506 C CA . THR A 1 183 ? -25.641 2.686 23.321 1.00 62.34 183 THR A CA 1
ATOM 1507 C C . THR A 1 183 ? -24.930 2.349 24.616 1.00 62.34 183 THR A C 1
ATOM 1509 O O . THR A 1 183 ? -25.626 2.110 25.622 1.00 62.34 183 THR A O 1
#

pLDDT: mean 95.84, std 4.45, range [62.34, 98.81]

Secondary structure (DSSP, 8-state):
-HHHHHHHHHHHHHHHHHHTHHHHHH---SSS-HHHHHHHHHIIIIIHHHHHHHHHHSHHHHTTTSS-GGGS-TTHHHHHHHHHHHHHHHHHHHHHHHHHTT-TTHHHHHHHHHHHHHHHHHHHTHHHHSEES-HHHHHTT-PEETTTSHHHHHHHHHHHHHHHHHHHHHHHHHHHHHHTT--

Foldseek 3Di:
DLVVLLLVLLLLLLLLLLLLLLVLLPDPDLCDDVSLVLSLVLLLPARLVLLLVCCVPQVCLSVLVPDAVVPDDPCVSVVSSVSSSVSSSNSNSVNSVCSNVVNSCVSVVVSVVSVVVVVVVCVVSVLSNQFGDHSVCSVVVNTHGNVVDPNVVSCVVSVCRSVVSSVVSSVVSNVVSVVVVVD

Sequence (183 aa):
MIPFDLTMGFVVGLLIAYSAKKQLKNEQNLFSNKYLFLSALWMAIFYAPSTMWFQFEWPFWNTMYFLPPESLPGYLIWFEAMFLIIAILLGFLLAQMLIKRNKDNYPIIIAIVVSVLLIIFLLILQDRSFYVGTYSEWSTSNAEFLLDSPLFYAALIAGSVDLIPLFYILYYCYTEGKQSINT

Radius of gyration: 18.13 Å; chains: 1; bounding box: 46×29×49 Å